Protein AF-A0A8X6LCC3-F1 (afdb_monomer_lite)

Structure (mmCIF, N/CA/C/O backbone):
data_AF-A0A8X6LCC3-F1
#
_entry.id   AF-A0A8X6LCC3-F1
#
loop_
_atom_site.group_PDB
_atom_site.id
_atom_site.type_symbol
_atom_site.label_atom_id
_atom_site.label_alt_id
_atom_site.label_comp_id
_atom_site.label_asym_id
_atom_site.label_entity_id
_atom_site.label_seq_id
_atom_site.pdbx_PDB_ins_code
_atom_site.Cartn_x
_atom_site.Cartn_y
_atom_site.Cartn_z
_atom_site.occupancy
_atom_site.B_iso_or_equiv
_atom_site.auth_seq_id
_atom_site.auth_comp_id
_atom_site.auth_asym_id
_atom_site.auth_atom_id
_atom_site.pdbx_PDB_model_num
ATOM 1 N N . MET A 1 1 ? 0.066 8.991 1.246 1.00 86.12 1 MET A N 1
ATOM 2 C CA . MET A 1 1 ? -0.535 8.263 0.094 1.00 86.12 1 MET A CA 1
ATOM 3 C C . MET A 1 1 ? 0.339 7.056 -0.242 1.00 86.12 1 MET A C 1
ATOM 5 O O . MET A 1 1 ? 1.448 6.987 0.276 1.00 86.12 1 MET A O 1
ATOM 9 N N . VAL A 1 2 ? -0.130 6.108 -1.064 1.00 91.75 2 VAL A N 1
ATOM 10 C CA . VAL A 1 2 ? 0.642 4.907 -1.447 1.00 91.75 2 VAL A CA 1
ATOM 11 C C . VAL A 1 2 ? 0.567 4.627 -2.953 1.00 91.75 2 VAL A C 1
ATOM 13 O O . VAL A 1 2 ? -0.406 4.993 -3.605 1.00 91.75 2 VAL A O 1
ATOM 16 N N . LEU A 1 3 ? 1.576 3.950 -3.490 1.00 93.75 3 LEU A N 1
ATOM 17 C CA . LEU A 1 3 ? 1.615 3.327 -4.809 1.00 93.75 3 LEU A CA 1
ATOM 18 C C . LEU A 1 3 ? 1.195 1.860 -4.724 1.00 93.75 3 LEU A C 1
ATOM 20 O O . LEU A 1 3 ? 1.528 1.146 -3.773 1.00 93.75 3 LEU A O 1
ATOM 24 N N . ILE A 1 4 ? 0.513 1.400 -5.766 1.00 94.81 4 ILE A N 1
ATOM 25 C CA . ILE A 1 4 ? 0.120 0.006 -5.952 1.00 94.81 4 ILE A CA 1
ATOM 26 C C . ILE A 1 4 ? 0.997 -0.603 -7.041 1.00 94.81 4 ILE A C 1
ATOM 28 O O . ILE A 1 4 ? 0.944 -0.172 -8.190 1.00 94.81 4 ILE A O 1
ATOM 32 N N . ARG A 1 5 ? 1.770 -1.639 -6.707 1.00 94.75 5 ARG A N 1
ATOM 33 C CA . ARG A 1 5 ? 2.553 -2.386 -7.693 1.00 94.75 5 ARG A CA 1
ATOM 34 C C . ARG A 1 5 ? 1.637 -3.018 -8.741 1.00 94.75 5 ARG A C 1
ATOM 36 O O . ARG A 1 5 ? 0.780 -3.834 -8.403 1.00 94.75 5 ARG A O 1
ATOM 43 N N . ASP A 1 6 ? 1.890 -2.686 -10.000 1.00 93.56 6 ASP A N 1
ATOM 44 C CA . ASP A 1 6 ? 1.245 -3.257 -11.181 1.00 93.56 6 ASP A CA 1
ATOM 45 C C . ASP A 1 6 ? 2.337 -3.810 -12.104 1.00 93.56 6 ASP A C 1
ATOM 47 O O . ASP A 1 6 ? 3.176 -3.057 -12.596 1.00 93.56 6 ASP A O 1
ATOM 51 N N . ASP A 1 7 ? 2.362 -5.131 -12.294 1.00 93.12 7 ASP A N 1
ATOM 52 C CA . ASP A 1 7 ? 3.413 -5.802 -13.071 1.00 93.12 7 ASP A CA 1
ATOM 53 C C . ASP A 1 7 ? 3.304 -5.511 -14.577 1.00 93.12 7 ASP A C 1
ATOM 55 O O . ASP A 1 7 ? 4.288 -5.649 -15.297 1.00 93.12 7 ASP A O 1
ATOM 59 N N . ASN A 1 8 ? 2.147 -5.031 -15.045 1.00 95.31 8 ASN A N 1
ATOM 60 C CA . ASN A 1 8 ? 1.927 -4.667 -16.445 1.00 95.31 8 ASN A CA 1
ATOM 61 C C . ASN A 1 8 ? 2.336 -3.220 -16.754 1.00 95.31 8 ASN A C 1
ATOM 63 O O . ASN A 1 8 ? 2.248 -2.777 -17.899 1.00 95.31 8 ASN A O 1
ATOM 67 N N . LYS A 1 9 ? 2.746 -2.451 -15.739 1.00 92.12 9 LYS A N 1
ATOM 68 C CA . LYS A 1 9 ? 3.094 -1.036 -15.872 1.00 92.12 9 LYS A CA 1
ATOM 69 C C . LYS A 1 9 ? 4.495 -0.773 -15.348 1.00 92.12 9 LYS A C 1
ATOM 71 O O . LYS A 1 9 ? 4.936 -1.337 -14.347 1.00 92.12 9 LYS A O 1
ATOM 76 N N . LYS A 1 10 ? 5.181 0.176 -15.988 1.00 93.50 10 LYS A N 1
ATOM 77 C CA . LYS A 1 10 ? 6.420 0.737 -15.438 1.00 93.50 10 LYS A CA 1
ATOM 78 C C . LYS A 1 10 ? 6.134 1.334 -14.058 1.00 93.50 10 LYS A C 1
ATOM 80 O O . LYS A 1 10 ? 5.048 1.859 -13.823 1.00 93.50 10 LYS A O 1
ATOM 85 N N . ARG A 1 11 ? 7.135 1.318 -13.172 1.00 89.25 11 ARG A N 1
ATOM 86 C CA . ARG A 1 11 ? 7.016 1.807 -11.786 1.00 89.25 11 ARG A CA 1
ATOM 87 C C . ARG A 1 11 ? 6.466 3.234 -11.683 1.00 89.25 11 ARG A C 1
ATOM 89 O O . ARG A 1 11 ? 5.662 3.505 -10.803 1.00 89.25 11 ARG A O 1
ATOM 96 N N . LEU A 1 12 ? 6.863 4.121 -12.599 1.00 90.44 12 LEU A N 1
ATOM 97 C CA . LEU A 1 12 ? 6.377 5.509 -12.658 1.00 90.44 12 LEU A CA 1
ATOM 98 C C . LEU A 1 12 ? 4.880 5.618 -12.989 1.00 90.44 12 LEU A C 1
ATOM 100 O O . LEU A 1 12 ? 4.259 6.636 -12.717 1.00 90.44 12 LEU A O 1
ATOM 104 N N . SER A 1 13 ? 4.303 4.572 -13.574 1.00 92.50 13 SER A N 1
ATOM 105 C CA . SER A 1 13 ? 2.894 4.493 -13.962 1.00 92.50 13 SER A CA 1
ATOM 106 C C . SER A 1 13 ? 2.076 3.626 -13.002 1.00 92.50 13 SER A C 1
ATOM 108 O O . SER A 1 13 ? 0.940 3.255 -13.313 1.00 92.50 13 SER A O 1
ATOM 110 N N . TRP A 1 14 ? 2.645 3.259 -11.851 1.00 95.31 14 TRP A N 1
ATOM 111 C CA . TRP A 1 14 ? 1.913 2.543 -10.819 1.00 95.31 14 TRP A CA 1
ATOM 112 C C . TRP A 1 14 ? 0.793 3.419 -10.250 1.00 95.31 14 TRP A C 1
ATOM 114 O O . TRP A 1 14 ? 1.026 4.592 -9.955 1.00 95.31 14 TRP A O 1
ATOM 124 N N . PRO A 1 15 ? -0.427 2.876 -10.089 1.00 94.94 15 PRO A N 1
ATOM 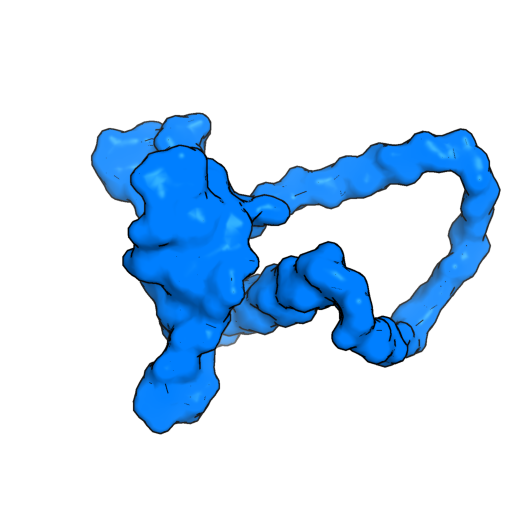125 C CA . PRO A 1 15 ? -1.540 3.645 -9.559 1.00 94.94 15 PRO A CA 1
ATOM 126 C C . PRO A 1 15 ? -1.248 4.185 -8.159 1.00 94.94 15 PRO A C 1
ATOM 128 O O . PRO A 1 15 ? -0.771 3.455 -7.288 1.00 94.94 15 PRO A O 1
ATOM 131 N N . ILE A 1 16 ? -1.610 5.445 -7.932 1.00 94.62 16 ILE A N 1
ATOM 132 C CA . ILE A 1 16 ? -1.624 6.053 -6.603 1.00 94.62 16 ILE A CA 1
ATOM 133 C C . ILE A 1 16 ? -2.981 5.778 -5.948 1.00 94.62 16 ILE A C 1
ATOM 135 O O . ILE A 1 16 ? -4.029 5.808 -6.602 1.00 94.62 16 ILE A O 1
ATOM 139 N N . ALA A 1 17 ? -2.971 5.518 -4.644 1.00 94.81 17 ALA A N 1
ATOM 140 C CA . ALA A 1 17 ? -4.170 5.265 -3.868 1.00 94.81 17 ALA A CA 1
ATOM 141 C C . ALA A 1 17 ? -4.079 5.765 -2.420 1.00 94.81 17 ALA A C 1
ATOM 143 O O . ALA A 1 17 ? -3.001 6.036 -1.876 1.00 94.81 17 ALA A O 1
ATOM 144 N N . LYS A 1 18 ? -5.246 5.840 -1.776 1.00 93.19 18 LYS A N 1
ATOM 145 C CA . LYS A 1 18 ? -5.397 6.010 -0.328 1.00 93.19 18 LYS A CA 1
ATOM 146 C C . LYS A 1 18 ? -5.863 4.692 0.286 1.00 93.19 18 LYS A C 1
ATOM 148 O O . LYS A 1 18 ? -6.805 4.084 -0.216 1.00 93.19 18 LYS A O 1
ATOM 153 N N . ILE A 1 19 ? -5.220 4.255 1.365 1.00 92.06 19 ILE A N 1
ATOM 154 C CA . ILE A 1 19 ? -5.692 3.108 2.152 1.00 92.06 19 ILE A CA 1
ATOM 155 C C . ILE A 1 19 ? -6.958 3.537 2.884 1.00 92.06 19 ILE A C 1
ATOM 157 O O . ILE A 1 19 ? -6.956 4.565 3.561 1.00 92.06 19 ILE A O 1
ATOM 161 N N . ILE A 1 20 ? -8.028 2.766 2.722 1.00 94.06 20 ILE A N 1
ATOM 162 C CA . ILE A 1 20 ? -9.319 3.032 3.364 1.00 94.06 20 ILE A CA 1
ATOM 163 C C . ILE A 1 20 ? -9.707 1.955 4.381 1.00 94.06 20 ILE A C 1
ATOM 165 O O . ILE A 1 20 ? -10.538 2.223 5.236 1.00 94.06 20 ILE A O 1
ATOM 169 N N . GLU A 1 21 ? -9.099 0.765 4.325 1.00 91.69 21 GLU A N 1
ATOM 170 C CA . GLU A 1 21 ? -9.381 -0.339 5.252 1.00 91.69 21 GLU A CA 1
ATOM 171 C C . GLU A 1 21 ? -8.200 -1.321 5.296 1.00 91.69 21 GLU A C 1
ATOM 173 O O . GLU A 1 21 ? -7.618 -1.639 4.251 1.00 91.69 21 GLU A O 1
ATOM 178 N N . LEU A 1 22 ? -7.867 -1.826 6.487 1.00 91.38 22 LEU A N 1
ATOM 179 C CA . LEU A 1 22 ? -6.965 -2.966 6.670 1.00 91.38 22 LEU A CA 1
ATOM 180 C C . LEU A 1 22 ? -7.808 -4.228 6.874 1.00 91.38 22 LEU A C 1
ATOM 182 O O . LEU A 1 22 ? -8.706 -4.230 7.712 1.00 91.38 22 LEU A O 1
ATOM 186 N N . ILE A 1 23 ? -7.515 -5.292 6.128 1.00 92.12 23 ILE A N 1
ATOM 187 C CA . ILE A 1 23 ? -8.290 -6.536 6.159 1.00 92.12 23 ILE A CA 1
ATOM 188 C C . ILE A 1 23 ? -7.449 -7.612 6.866 1.00 92.12 23 ILE A C 1
ATOM 190 O O . ILE A 1 23 ? -6.416 -8.022 6.315 1.00 92.12 23 ILE A O 1
ATOM 194 N N . PRO A 1 24 ? -7.842 -8.054 8.076 1.00 89.44 24 PRO A N 1
ATOM 195 C CA . PRO A 1 24 ? -7.128 -9.100 8.796 1.00 89.44 24 PRO A CA 1
ATOM 196 C C . PRO A 1 24 ? -7.364 -10.470 8.149 1.00 89.44 24 PRO A C 1
ATOM 198 O O . PRO A 1 24 ? -8.442 -10.760 7.627 1.00 89.44 24 PRO A O 1
ATOM 201 N N . GLY A 1 25 ? -6.335 -11.312 8.168 1.00 86.69 25 GLY A N 1
ATOM 202 C CA . GLY A 1 25 ? -6.426 -12.726 7.824 1.00 86.69 25 GLY A CA 1
ATOM 203 C C . GLY A 1 25 ? -6.935 -13.572 8.992 1.00 86.69 25 GLY A C 1
ATOM 204 O O . GLY A 1 25 ? -7.264 -13.060 10.061 1.00 86.69 25 GLY A O 1
ATOM 205 N N . ARG A 1 26 ? -6.952 -14.894 8.794 1.00 90.00 26 ARG A N 1
ATOM 206 C CA . ARG A 1 26 ? -7.378 -15.862 9.819 1.00 90.00 26 ARG A CA 1
ATOM 207 C C . ARG A 1 26 ? -6.538 -15.780 11.098 1.00 90.00 26 ARG A C 1
ATOM 209 O O . ARG A 1 26 ? -7.082 -15.937 12.182 1.00 90.00 26 ARG A O 1
ATOM 216 N N . ASP A 1 27 ? -5.253 -15.471 10.955 1.00 87.94 27 ASP A N 1
ATOM 217 C CA . ASP A 1 27 ? -4.291 -15.411 12.061 1.00 87.94 27 ASP A CA 1
ATOM 218 C C . ASP A 1 27 ? -4.265 -14.033 12.757 1.00 87.94 27 ASP A C 1
ATOM 220 O O . ASP A 1 27 ? -3.423 -13.780 13.609 1.00 87.94 27 ASP A O 1
ATOM 224 N N . GLY A 1 28 ? -5.157 -13.109 12.372 1.00 82.69 28 GLY A N 1
ATOM 225 C CA . GLY A 1 28 ? -5.199 -11.733 12.886 1.00 82.69 28 GLY A CA 1
ATOM 226 C C . GLY A 1 28 ? -4.263 -10.751 12.167 1.00 82.69 28 GLY A C 1
ATOM 227 O O . GLY A 1 28 ? -4.435 -9.539 12.294 1.00 82.69 28 GLY A O 1
ATOM 228 N N . ASP A 1 29 ? -3.333 -11.247 11.347 1.00 85.19 29 ASP A N 1
ATOM 229 C CA . ASP A 1 29 ? -2.402 -10.414 10.582 1.00 85.19 29 ASP A CA 1
ATOM 230 C C . ASP A 1 29 ? -3.070 -9.670 9.421 1.00 85.19 29 ASP A C 1
ATOM 232 O O . ASP A 1 29 ? -3.787 -10.251 8.599 1.00 85.19 29 ASP A O 1
ATOM 236 N N . PHE A 1 30 ? -2.736 -8.390 9.260 1.00 86.62 30 PHE A N 1
ATOM 237 C CA . PHE A 1 30 ? -3.199 -7.571 8.141 1.00 86.62 30 PHE A CA 1
ATOM 238 C C . PHE A 1 30 ? -2.370 -7.843 6.883 1.00 86.62 30 PHE A C 1
ATOM 240 O O . PHE A 1 30 ? -1.429 -7.123 6.564 1.00 86.62 30 PHE A O 1
ATOM 247 N N . ARG A 1 31 ? -2.727 -8.891 6.137 1.00 88.69 31 ARG A N 1
ATOM 248 C CA . ARG A 1 31 ? -2.034 -9.259 4.886 1.00 88.69 31 ARG A CA 1
ATOM 249 C C . ARG A 1 31 ? -2.568 -8.523 3.662 1.00 88.69 31 ARG A C 1
ATOM 251 O O . ARG A 1 31 ? -1.886 -8.466 2.638 1.00 88.69 31 ARG A O 1
ATOM 258 N N . THR A 1 32 ? -3.765 -7.947 3.757 1.00 93.25 32 THR A N 1
ATOM 259 C CA . THR A 1 32 ? -4.475 -7.339 2.628 1.00 93.25 32 THR A CA 1
ATOM 260 C C . THR A 1 32 ? -5.062 -5.988 3.019 1.00 93.25 32 THR A C 1
ATOM 262 O O . THR A 1 32 ? -5.459 -5.776 4.162 1.00 93.25 32 THR A O 1
ATOM 265 N N . VAL A 1 33 ? -5.135 -5.063 2.063 1.00 94.56 33 VAL A N 1
ATOM 266 C CA . VAL A 1 33 ? -5.711 -3.731 2.270 1.00 94.56 33 VAL A CA 1
ATOM 267 C C . VAL A 1 33 ? -6.692 -3.368 1.167 1.00 94.56 33 VAL A C 1
ATOM 269 O O . VAL A 1 33 ? -6.546 -3.785 0.012 1.00 94.56 33 VAL A O 1
ATOM 272 N N . ARG A 1 34 ? -7.680 -2.548 1.526 1.00 95.69 34 ARG A N 1
ATOM 273 C CA . ARG A 1 34 ? -8.601 -1.907 0.590 1.00 95.69 34 ARG A CA 1
ATOM 274 C C . ARG A 1 34 ? -8.135 -0.488 0.311 1.00 95.69 34 ARG A C 1
ATOM 276 O O . ARG A 1 34 ? -7.814 0.277 1.223 1.00 95.69 34 ARG A O 1
ATOM 283 N N . LEU A 1 35 ? -8.101 -0.141 -0.966 1.00 95.94 35 LEU A N 1
ATOM 284 C CA . LEU A 1 35 ? -7.483 1.075 -1.472 1.00 95.94 35 LEU A CA 1
ATOM 285 C C . LEU A 1 35 ? -8.471 1.817 -2.356 1.00 95.94 35 LEU A C 1
ATOM 287 O O . LEU A 1 35 ? -9.056 1.224 -3.261 1.00 95.94 35 LEU A O 1
ATOM 291 N N . LYS A 1 36 ? -8.611 3.121 -2.142 1.00 96.00 36 LYS A N 1
ATOM 292 C CA . LYS A 1 36 ? -9.326 4.012 -3.051 1.00 96.00 36 LYS A CA 1
ATOM 293 C C . LYS A 1 36 ? -8.339 4.608 -4.050 1.00 96.00 36 LYS A C 1
ATOM 295 O O . LYS A 1 36 ? -7.416 5.326 -3.668 1.00 96.00 36 LYS A O 1
ATOM 300 N N . THR A 1 37 ? -8.554 4.301 -5.319 1.00 95.12 37 THR A N 1
ATOM 301 C CA . THR A 1 37 ? -7.894 4.904 -6.484 1.00 95.12 37 THR A CA 1
ATOM 302 C C . THR A 1 37 ? -8.836 5.918 -7.139 1.00 95.12 37 THR A C 1
ATOM 304 O O . THR A 1 37 ? -10.031 5.957 -6.829 1.00 95.12 37 THR A O 1
ATOM 307 N N . GLN A 1 38 ? -8.328 6.687 -8.105 1.00 93.94 38 GLN A N 1
ATOM 308 C CA . GLN A 1 38 ? -9.154 7.583 -8.924 1.00 93.94 38 GLN A CA 1
ATOM 309 C C . GLN A 1 38 ? -10.256 6.847 -9.711 1.00 93.94 38 GLN A C 1
ATOM 311 O O . GLN A 1 38 ? -11.317 7.406 -9.957 1.00 93.94 38 GLN A O 1
ATOM 316 N N . HIS A 1 39 ? -10.032 5.576 -10.061 1.00 93.19 39 HIS A N 1
ATOM 317 C CA . HIS A 1 39 ? -10.959 4.772 -10.866 1.00 93.19 39 HIS A CA 1
ATOM 318 C C . HIS A 1 39 ? -11.878 3.876 -10.027 1.00 93.19 39 HIS A C 1
ATOM 320 O O . HIS A 1 39 ? -12.596 3.046 -10.574 1.00 93.19 39 HIS A O 1
ATOM 326 N N . GLY A 1 40 ? -11.852 4.005 -8.698 1.00 95.56 40 GLY A N 1
ATOM 327 C CA . GLY A 1 40 ? -12.643 3.164 -7.805 1.00 95.56 40 GLY A CA 1
ATOM 328 C C . GLY A 1 40 ? -11.799 2.479 -6.743 1.00 95.56 40 GLY A C 1
ATOM 329 O O . GLY A 1 40 ? -10.727 2.955 -6.373 1.00 95.56 40 GLY A O 1
ATOM 330 N N . THR A 1 41 ? -12.309 1.376 -6.213 1.00 97.19 41 THR A N 1
ATOM 331 C CA . THR A 1 41 ? -11.712 0.692 -5.066 1.00 97.19 41 THR A CA 1
ATOM 332 C C . THR A 1 41 ? -11.079 -0.622 -5.501 1.00 97.19 41 THR A C 1
ATOM 334 O O . THR A 1 41 ? -11.666 -1.365 -6.281 1.00 97.19 41 THR A O 1
ATOM 337 N N . VAL A 1 42 ? -9.891 -0.922 -4.983 1.00 96.81 42 VAL A N 1
ATOM 338 C CA . VAL A 1 42 ? -9.178 -2.175 -5.251 1.00 96.81 42 VAL A CA 1
ATOM 339 C C . VAL A 1 42 ? -8.689 -2.803 -3.953 1.00 96.81 42 VAL A C 1
ATOM 341 O O . VAL A 1 42 ? -8.416 -2.109 -2.975 1.00 96.81 42 VAL A O 1
ATOM 344 N N . ILE A 1 43 ? -8.567 -4.128 -3.955 1.00 96.44 43 ILE A N 1
ATOM 345 C CA . ILE A 1 43 ? -8.025 -4.905 -2.839 1.00 96.44 43 ILE A CA 1
ATOM 346 C C . ILE A 1 43 ? -6.700 -5.515 -3.283 1.00 96.44 43 ILE A C 1
ATOM 348 O O . ILE A 1 43 ? -6.612 -6.108 -4.367 1.00 96.44 43 ILE A O 1
ATOM 352 N N . ARG A 1 44 ? -5.651 -5.329 -2.480 1.00 95.69 44 ARG A N 1
ATOM 353 C CA . ARG A 1 44 ? -4.303 -5.814 -2.792 1.00 95.69 44 ARG A CA 1
ATOM 354 C C . ARG A 1 44 ? -3.572 -6.289 -1.533 1.00 95.69 44 ARG A C 1
ATOM 356 O O . ARG A 1 44 ? -3.777 -5.708 -0.466 1.00 95.69 44 ARG A O 1
ATOM 363 N N . PRO A 1 45 ? -2.701 -7.309 -1.652 1.00 93.81 45 PRO A N 1
ATOM 364 C CA . PRO A 1 45 ? -1.808 -7.698 -0.568 1.00 93.81 45 PRO A CA 1
ATOM 365 C C . PRO A 1 45 ? -0.908 -6.535 -0.153 1.00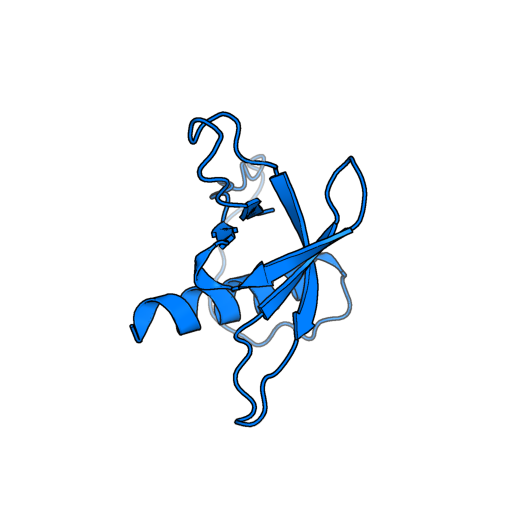 93.81 45 PRO A C 1
ATOM 367 O O . PRO A 1 45 ? -0.451 -5.780 -1.015 1.00 93.81 45 PRO A O 1
ATOM 370 N N . VAL A 1 46 ? -0.580 -6.438 1.134 1.00 91.25 46 VAL A N 1
ATOM 371 C CA . VAL A 1 46 ? 0.306 -5.399 1.688 1.00 91.25 46 VAL A CA 1
ATOM 372 C C . VAL A 1 46 ? 1.659 -5.361 0.973 1.00 91.25 46 VAL A C 1
ATOM 374 O O . VAL A 1 46 ? 2.177 -4.287 0.688 1.00 91.25 46 VAL A O 1
ATOM 377 N N . GLN A 1 47 ? 2.189 -6.517 0.566 1.00 90.75 47 GLN A N 1
ATOM 378 C CA . GLN A 1 47 ? 3.450 -6.621 -0.181 1.00 90.75 47 GLN A CA 1
ATOM 379 C C . GLN A 1 47 ? 3.438 -5.871 -1.529 1.00 90.75 47 GLN A C 1
ATOM 381 O O . GLN A 1 47 ? 4.488 -5.518 -2.067 1.00 90.75 47 GLN A O 1
ATOM 386 N N . ARG A 1 48 ? 2.254 -5.619 -2.100 1.00 94.00 48 ARG A N 1
ATOM 387 C CA . ARG A 1 48 ? 2.087 -4.856 -3.345 1.00 94.00 48 ARG A CA 1
ATOM 388 C C . ARG A 1 48 ? 1.976 -3.349 -3.098 1.00 94.00 48 ARG A C 1
ATOM 390 O O . ARG A 1 48 ? 1.819 -2.609 -4.065 1.00 94.00 48 ARG A O 1
ATOM 397 N N . ILE A 1 49 ? 2.046 -2.891 -1.849 1.00 93.00 49 ILE A N 1
ATOM 398 C CA . ILE A 1 49 ? 1.839 -1.494 -1.464 1.00 93.00 49 ILE A CA 1
ATOM 399 C C . ILE A 1 49 ? 3.172 -0.847 -1.115 1.00 93.00 49 ILE A C 1
ATOM 401 O O . ILE A 1 49 ? 3.974 -1.387 -0.352 1.00 93.00 49 ILE A O 1
ATOM 405 N N . PHE A 1 50 ? 3.413 0.317 -1.710 1.00 90.31 50 PHE A N 1
ATOM 406 C CA . PHE A 1 50 ? 4.641 1.081 -1.541 1.00 90.31 50 PHE A CA 1
ATOM 407 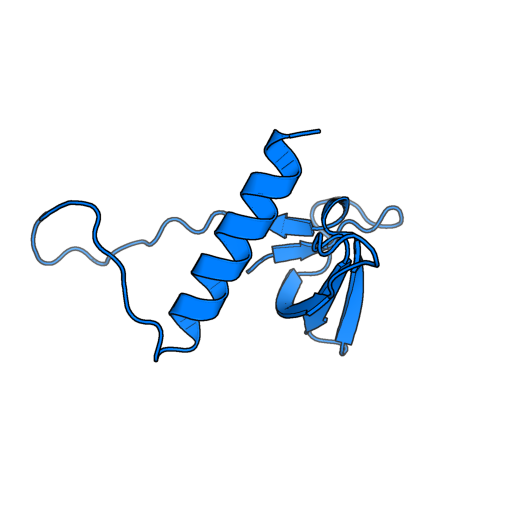C C . PHE A 1 50 ? 4.274 2.496 -1.108 1.00 90.31 50 PHE A C 1
ATOM 409 O O . PHE A 1 50 ? 3.573 3.185 -1.841 1.00 90.31 50 PHE A O 1
ATOM 416 N N . PRO A 1 51 ? 4.692 2.950 0.070 1.00 86.94 51 PRO A N 1
ATOM 417 C CA . PRO A 1 51 ? 4.348 4.283 0.528 1.00 86.94 51 PRO A CA 1
ATOM 418 C C . PRO A 1 51 ? 5.054 5.355 -0.303 1.00 86.94 51 PRO A C 1
ATOM 420 O O . PRO A 1 51 ? 6.167 5.155 -0.788 1.00 86.94 51 PRO A O 1
ATOM 423 N N . LEU A 1 52 ? 4.373 6.485 -0.488 1.00 85.38 52 LEU A N 1
ATOM 424 C CA . LEU A 1 52 ? 4.983 7.687 -1.041 1.00 85.38 52 LEU A CA 1
ATOM 425 C C . LEU A 1 52 ? 5.604 8.460 0.119 1.00 85.38 52 LEU A C 1
ATOM 427 O O .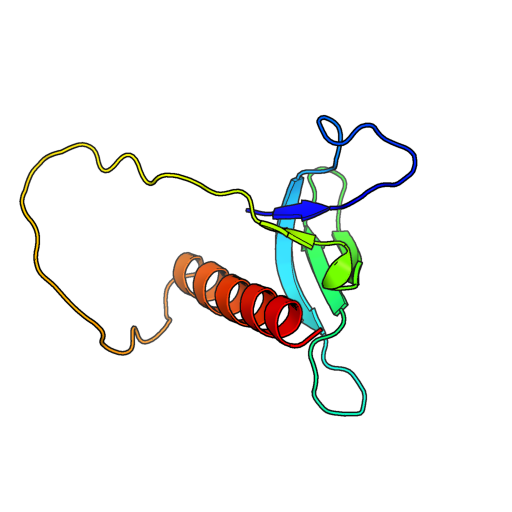 LEU A 1 52 ? 4.877 8.910 1.005 1.00 85.38 52 LEU A O 1
ATOM 43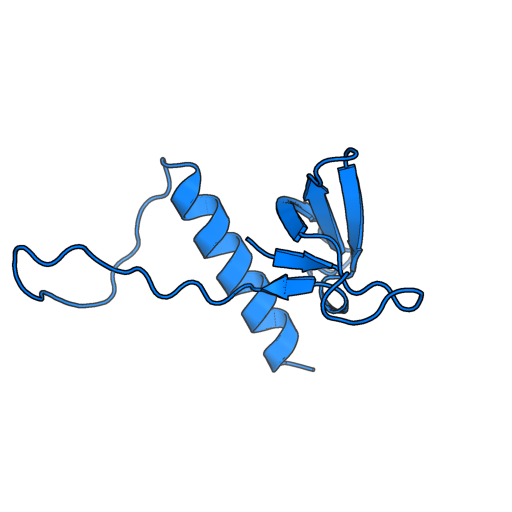1 N N . GLU A 1 53 ? 6.928 8.587 0.119 1.00 75.44 53 GLU A N 1
ATOM 432 C CA . GLU A 1 53 ? 7.627 9.487 1.033 1.00 75.44 53 GLU A CA 1
ATOM 433 C C . GLU A 1 53 ? 7.236 10.916 0.667 1.00 75.44 53 GLU A C 1
ATOM 435 O O . GLU A 1 53 ? 7.528 11.397 -0.427 1.00 75.44 53 GLU A O 1
ATOM 440 N N . VAL A 1 54 ? 6.509 11.577 1.562 1.00 63.84 54 VAL A N 1
ATOM 441 C CA . VAL A 1 54 ? 6.229 13.002 1.438 1.00 63.84 54 VAL A CA 1
ATOM 442 C C . VAL A 1 54 ? 7.104 13.677 2.475 1.00 63.84 54 VAL A C 1
ATOM 444 O O . VAL A 1 54 ? 6.888 13.499 3.673 1.00 63.84 54 VAL A O 1
ATOM 447 N N . GLN A 1 55 ? 8.106 14.428 2.025 1.00 57.22 55 GLN A N 1
ATOM 448 C CA . GLN A 1 55 ? 8.745 15.398 2.901 1.00 57.22 55 GLN A CA 1
ATOM 449 C C . GLN A 1 55 ? 7.687 16.458 3.175 1.00 57.22 55 GLN A C 1
ATOM 451 O O . GLN A 1 55 ? 7.240 17.143 2.253 1.00 57.22 55 GLN A O 1
ATOM 456 N N . ALA A 1 56 ? 7.217 16.536 4.417 1.00 55.75 56 ALA A N 1
ATOM 457 C CA . ALA A 1 56 ? 6.419 17.671 4.831 1.00 55.75 56 ALA A CA 1
ATOM 458 C C . ALA A 1 56 ? 7.323 18.897 4.683 1.00 55.75 56 ALA A C 1
ATOM 460 O O . ALA A 1 56 ? 8.216 19.117 5.498 1.00 55.75 56 ALA A O 1
ATOM 461 N N . ILE A 1 57 ? 7.129 19.666 3.611 1.00 55.19 57 ILE A N 1
ATOM 462 C CA . ILE A 1 57 ? 7.639 21.029 3.545 1.00 55.19 57 ILE A CA 1
ATOM 463 C C . ILE A 1 57 ? 6.772 21.782 4.547 1.00 55.19 57 ILE A C 1
ATOM 465 O O . ILE A 1 57 ? 5.708 22.301 4.216 1.00 55.19 57 ILE A O 1
ATOM 469 N N . ALA A 1 58 ? 7.172 21.727 5.815 1.00 53.47 58 ALA A N 1
ATOM 470 C CA . ALA A 1 58 ? 6.702 22.680 6.789 1.00 53.47 58 ALA A CA 1
ATOM 471 C C . ALA A 1 58 ? 7.138 24.035 6.237 1.00 53.47 58 ALA A C 1
ATOM 473 O O . ALA A 1 58 ? 8.334 24.312 6.139 1.00 53.47 58 ALA A O 1
ATOM 474 N N . ASN A 1 59 ? 6.179 24.843 5.787 1.00 52.31 59 ASN A N 1
ATOM 475 C CA . ASN A 1 59 ? 6.439 26.260 5.612 1.00 52.31 59 ASN A CA 1
ATOM 476 C C . ASN A 1 59 ? 6.963 26.733 6.966 1.00 52.31 59 ASN A C 1
ATOM 478 O O . ASN A 1 59 ? 6.247 26.650 7.966 1.00 52.31 59 ASN A O 1
ATOM 482 N N . ASN A 1 60 ? 8.249 27.079 6.997 1.00 51.97 60 ASN A N 1
ATOM 483 C CA . ASN A 1 60 ? 8.904 27.600 8.179 1.00 51.97 60 ASN A CA 1
ATOM 484 C C . ASN A 1 60 ? 8.076 28.775 8.670 1.00 51.97 60 ASN A C 1
ATOM 486 O O . ASN A 1 60 ? 7.988 29.768 7.964 1.00 51.97 60 ASN A O 1
ATOM 490 N N . ASP A 1 61 ? 7.475 28.615 9.842 1.00 54.94 61 ASP A N 1
ATOM 491 C CA . ASP A 1 61 ? 7.530 29.602 10.903 1.00 54.94 61 ASP A CA 1
ATOM 492 C C . ASP A 1 61 ? 7.294 28.882 12.239 1.00 54.94 61 ASP A C 1
ATOM 494 O O . ASP A 1 61 ? 6.167 28.562 12.612 1.00 54.94 61 ASP A O 1
ATOM 498 N N . LYS A 1 62 ? 8.412 28.710 12.963 1.00 49.28 62 LYS A N 1
ATOM 499 C CA . LYS A 1 62 ? 8.572 28.388 14.397 1.00 49.28 62 LYS A CA 1
ATOM 500 C C . LYS A 1 62 ? 8.729 26.913 14.797 1.00 49.28 62 LYS A C 1
ATOM 502 O O . LYS A 1 62 ? 7.782 26.198 15.086 1.00 49.28 62 LYS A O 1
ATOM 507 N N . GLU A 1 63 ? 10.015 26.569 14.871 1.00 54.06 63 GLU A N 1
ATOM 508 C CA . GLU A 1 63 ? 10.740 26.032 16.034 1.00 54.06 63 GLU A CA 1
ATOM 509 C C . GLU A 1 63 ? 10.292 24.707 16.681 1.00 54.06 63 GLU A C 1
ATOM 511 O O . GLU A 1 63 ? 9.207 24.543 17.231 1.00 54.06 63 GLU A O 1
ATOM 516 N N . LEU A 1 64 ? 11.253 23.782 16.647 1.00 64.25 64 LEU A N 1
ATOM 517 C CA . LEU A 1 64 ? 11.309 22.436 17.209 1.00 64.25 64 LEU A CA 1
ATOM 518 C C . LEU A 1 64 ? 10.900 22.351 18.689 1.00 64.25 64 LEU A C 1
ATOM 520 O O . LEU A 1 64 ? 11.553 22.985 19.513 1.00 64.25 64 LEU A O 1
ATOM 524 N N . LYS A 1 65 ? 9.947 21.458 19.007 1.00 40.41 65 LYS A N 1
ATOM 525 C CA . LYS A 1 65 ? 9.870 20.600 20.219 1.00 40.41 65 LYS A CA 1
ATOM 526 C C . LYS A 1 65 ? 9.034 19.360 19.855 1.00 40.41 65 LYS A C 1
ATOM 528 O O . LYS A 1 65 ? 7.914 19.513 19.388 1.00 40.41 65 LYS A O 1
ATOM 533 N N . GLU A 1 66 ? 9.612 18.170 19.712 1.00 46.19 66 GLU A N 1
ATOM 534 C CA . GLU A 1 66 ? 10.047 17.180 20.723 1.00 46.19 66 GLU A CA 1
ATOM 535 C C . GLU A 1 66 ? 9.049 16.006 20.819 1.00 46.19 66 GLU A C 1
ATOM 537 O O . GLU A 1 66 ? 7.853 16.187 21.008 1.00 46.19 66 GLU A O 1
ATOM 542 N N . GLU A 1 67 ? 9.609 14.812 20.617 1.00 40.59 67 GLU A N 1
ATOM 543 C CA . GLU A 1 67 ? 9.320 13.521 21.256 1.00 40.59 67 GLU A CA 1
ATOM 544 C C . GLU A 1 67 ? 7.885 12.975 21.427 1.00 40.59 67 GLU A C 1
ATOM 546 O O . GLU A 1 67 ? 7.026 13.484 22.139 1.00 40.59 67 GLU A O 1
ATOM 551 N N . SER A 1 68 ? 7.725 11.771 20.858 1.00 55.38 68 SER A N 1
ATOM 552 C CA . SER A 1 68 ? 7.103 10.584 21.464 1.00 55.38 68 SER A CA 1
ATOM 553 C C . SER A 1 68 ? 6.021 10.830 22.523 1.00 55.38 68 SER A C 1
ATOM 555 O O . SER A 1 68 ? 6.289 10.827 23.721 1.00 55.38 68 SER A O 1
ATOM 557 N N . SER A 1 69 ? 4.759 10.918 22.104 1.00 41.53 69 SER A N 1
ATOM 558 C CA . SER A 1 69 ? 3.637 10.512 22.960 1.00 41.53 69 SER A CA 1
ATOM 559 C C . SER A 1 69 ? 2.333 10.371 22.168 1.00 41.53 69 SER A C 1
ATOM 561 O O . SER A 1 69 ? 1.822 11.312 21.574 1.00 41.53 69 SER A O 1
ATOM 563 N N . SER A 1 70 ? 1.808 9.141 22.157 1.00 44.22 70 SER A N 1
ATOM 564 C CA . SER A 1 70 ? 0.404 8.748 21.956 1.00 44.22 70 SER A CA 1
ATOM 565 C C . SE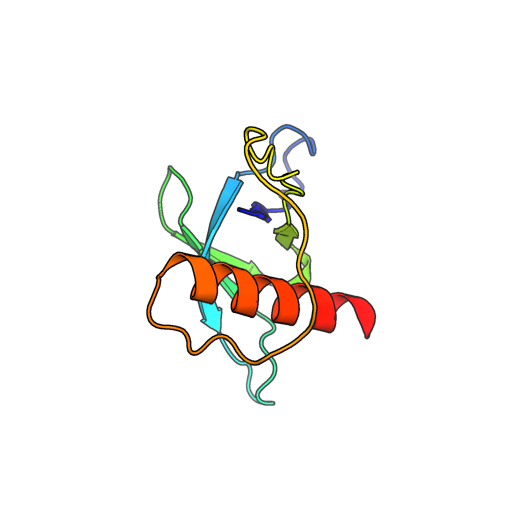R A 1 70 ? -0.565 9.844 21.460 1.00 44.22 70 SER A C 1
ATOM 567 O O . SER A 1 70 ? -1.320 10.425 22.247 1.00 44.22 70 SER A O 1
ATOM 569 N N . VAL A 1 71 ? -0.660 10.056 20.145 1.00 46.59 71 VAL A N 1
ATOM 570 C CA . VAL A 1 71 ? -1.721 10.908 19.588 1.00 46.59 71 VAL A CA 1
ATOM 571 C C . VAL A 1 71 ? -3.031 10.115 19.536 1.00 46.59 71 VAL A C 1
ATOM 573 O O . VAL A 1 71 ? -3.218 9.228 18.699 1.00 46.59 71 VAL A O 1
ATOM 576 N N . LYS A 1 72 ? -3.968 10.436 20.438 1.00 44.06 72 LYS A N 1
ATOM 577 C CA . LYS A 1 72 ? -5.352 9.942 20.372 1.00 44.06 72 LYS A CA 1
ATOM 578 C C . LYS A 1 72 ? -5.969 10.388 19.044 1.00 44.06 72 LYS A C 1
ATOM 580 O O . LYS A 1 72 ? -6.032 11.573 18.726 1.00 44.06 72 LYS A O 1
ATOM 585 N N . CYS A 1 73 ? -6.368 9.411 18.239 1.00 25.84 73 CYS A N 1
ATOM 586 C CA . CYS A 1 73 ? -6.757 9.613 16.850 1.00 25.84 73 CYS A CA 1
ATOM 587 C C . CYS A 1 73 ? -8.229 10.029 16.740 1.00 25.84 73 CYS A C 1
ATOM 589 O O . CYS A 1 73 ? -9.109 9.175 16.759 1.00 25.84 73 CYS A O 1
ATOM 591 N N . THR A 1 74 ? -8.499 11.323 16.571 1.00 37.94 74 THR A N 1
ATOM 592 C CA . THR A 1 74 ? -9.814 11.818 16.110 1.00 37.94 74 THR A CA 1
ATOM 593 C C . THR A 1 74 ? -9.753 12.557 14.770 1.00 37.94 74 THR A C 1
ATOM 595 O O . THR A 1 74 ? -10.788 13.000 14.286 1.00 37.94 74 THR A O 1
ATOM 598 N N . ASN A 1 75 ? -8.585 12.623 14.112 1.00 42.84 75 ASN A N 1
ATOM 599 C CA . ASN A 1 75 ? -8.444 13.222 12.779 1.00 42.84 75 ASN A CA 1
ATOM 600 C C . ASN A 1 75 ? -8.201 12.146 11.693 1.00 42.84 75 ASN A C 1
ATOM 602 O O . ASN A 1 75 ? -7.396 11.234 11.915 1.00 42.84 75 ASN A O 1
ATOM 606 N N . PRO A 1 76 ? -8.826 12.235 10.500 1.00 43.62 76 PRO A N 1
ATOM 607 C CA . PRO A 1 76 ? -8.674 11.246 9.422 1.00 43.62 76 PRO A CA 1
ATOM 608 C C . PRO A 1 76 ? -7.251 11.168 8.836 1.00 43.62 76 PRO A C 1
ATOM 610 O O . PRO A 1 76 ? -6.926 10.210 8.132 1.00 43.62 76 PRO A O 1
ATOM 613 N N . GLU A 1 77 ? -6.393 12.144 9.133 1.00 42.62 77 GLU A N 1
ATOM 614 C CA . GLU A 1 77 ? -4.965 12.145 8.786 1.00 42.62 77 GLU A CA 1
ATOM 615 C C . GLU A 1 77 ? -4.140 11.220 9.698 1.00 42.62 77 GLU A C 1
ATOM 617 O O . GLU A 1 77 ? -3.241 10.526 9.222 1.00 42.62 77 GLU A O 1
ATOM 622 N N . ASN A 1 78 ? -4.522 11.086 10.974 1.00 43.00 78 ASN A N 1
ATOM 623 C CA . ASN A 1 78 ? -3.817 10.235 11.941 1.00 43.00 78 ASN A CA 1
ATOM 624 C C . ASN A 1 78 ? -4.092 8.739 11.713 1.00 43.00 78 ASN A C 1
ATOM 626 O O . ASN A 1 78 ? -3.214 7.906 11.929 1.00 43.00 78 ASN A O 1
ATOM 630 N N . VAL A 1 79 ? -5.271 8.390 11.181 1.00 43.94 79 VAL A N 1
ATOM 631 C CA . VAL A 1 79 ? -5.595 7.011 10.764 1.00 43.94 79 VAL A CA 1
ATOM 632 C C . VAL A 1 79 ? -4.694 6.562 9.610 1.00 43.94 79 VAL A C 1
ATOM 634 O O . VAL A 1 79 ? -4.270 5.408 9.561 1.00 43.94 79 VAL A O 1
ATOM 637 N N . LEU A 1 80 ? -4.361 7.472 8.685 1.00 50.50 80 LEU A N 1
ATOM 638 C CA . LEU A 1 80 ? -3.455 7.169 7.579 1.00 50.50 80 LEU A CA 1
ATOM 639 C C . LEU A 1 80 ? -2.037 6.900 8.091 1.00 50.50 80 LEU A C 1
ATOM 641 O O . LEU A 1 80 ? -1.400 5.975 7.594 1.00 50.50 80 LEU A O 1
ATOM 645 N N . ASN A 1 81 ? -1.580 7.661 9.090 1.00 52.34 81 ASN A N 1
ATOM 646 C CA . ASN A 1 81 ? -0.255 7.490 9.678 1.00 52.34 81 ASN A CA 1
ATOM 647 C C . ASN A 1 81 ? -0.133 6.158 10.443 1.00 52.34 81 ASN A C 1
ATOM 649 O O . ASN A 1 81 ? 0.763 5.366 10.158 1.00 52.34 81 ASN A O 1
ATOM 653 N N . ALA A 1 82 ? -1.118 5.825 11.286 1.00 54.75 82 ALA A N 1
ATOM 654 C CA . ALA A 1 82 ? -1.160 4.548 12.008 1.00 54.75 82 ALA A CA 1
ATOM 655 C C . ALA A 1 82 ? -1.259 3.327 11.069 1.00 54.75 82 ALA A C 1
ATOM 657 O O . ALA A 1 82 ? -0.667 2.275 11.323 1.00 54.75 82 ALA A O 1
ATOM 658 N N . ASN A 1 83 ? -1.990 3.458 9.956 1.00 62.22 83 ASN A N 1
ATOM 659 C CA . ASN A 1 83 ? -2.064 2.412 8.933 1.00 62.22 83 ASN A CA 1
ATOM 660 C C . ASN A 1 83 ? -0.752 2.284 8.148 1.00 62.22 83 ASN A C 1
ATOM 662 O O . ASN A 1 83 ? -0.388 1.175 7.753 1.00 62.22 83 ASN A O 1
ATOM 666 N N . CYS A 1 84 ? -0.043 3.395 7.928 1.00 58.03 84 CYS A N 1
ATOM 667 C CA . CYS A 1 84 ? 1.261 3.399 7.277 1.00 58.03 84 CYS A CA 1
ATOM 668 C C . CYS A 1 84 ? 2.282 2.647 8.137 1.00 58.03 84 CYS A C 1
ATOM 670 O O . CYS A 1 84 ? 2.885 1.695 7.651 1.00 58.03 84 CYS A O 1
ATOM 672 N N . GLU A 1 85 ? 2.417 3.001 9.420 1.00 61.28 85 GLU A N 1
ATOM 673 C CA . GLU A 1 85 ? 3.354 2.361 10.358 1.00 61.28 85 GLU A CA 1
ATOM 674 C C . GLU A 1 85 ? 3.147 0.847 10.453 1.00 61.28 85 GLU A C 1
ATOM 676 O O . GLU A 1 85 ? 4.107 0.083 10.347 1.00 61.28 85 GLU A O 1
ATOM 681 N N . LYS A 1 86 ? 1.892 0.393 10.561 1.00 66.12 86 LYS A N 1
ATOM 682 C CA . LYS A 1 86 ? 1.578 -1.043 10.579 1.00 66.12 86 LYS A CA 1
ATOM 683 C C . LYS A 1 86 ? 2.014 -1.737 9.289 1.00 66.12 86 LYS A C 1
ATOM 685 O O . LYS A 1 86 ? 2.608 -2.809 9.348 1.00 66.12 86 LYS A O 1
ATOM 690 N N . ILE A 1 87 ? 1.778 -1.124 8.128 1.00 67.19 87 ILE A N 1
ATOM 691 C CA . ILE A 1 87 ? 2.210 -1.667 6.831 1.00 67.19 87 ILE A CA 1
ATOM 692 C C . ILE A 1 87 ? 3.740 -1.708 6.714 1.00 67.19 87 ILE A C 1
ATOM 694 O O . ILE A 1 87 ? 4.283 -2.711 6.246 1.00 67.19 87 ILE A O 1
ATOM 698 N N . TYR A 1 88 ? 4.443 -0.659 7.154 1.00 64.06 88 TYR A N 1
ATOM 699 C CA . TYR A 1 88 ? 5.908 -0.641 7.197 1.00 64.06 88 TYR A CA 1
ATOM 700 C C . TYR A 1 88 ? 6.461 -1.747 8.102 1.00 64.06 88 TYR A C 1
ATOM 702 O O . TYR A 1 88 ? 7.430 -2.406 7.727 1.00 64.06 88 TYR A O 1
ATOM 710 N N . PHE A 1 89 ? 5.832 -1.985 9.257 1.00 60.62 89 PHE A N 1
ATOM 711 C CA . PHE A 1 89 ? 6.241 -3.018 10.207 1.00 60.62 89 PHE A CA 1
ATOM 712 C C . PHE A 1 89 ? 6.121 -4.430 9.619 1.00 60.62 89 PHE A C 1
ATOM 714 O O . PHE A 1 89 ? 7.093 -5.185 9.648 1.00 60.62 89 PHE A O 1
ATOM 721 N N . PHE A 1 90 ? 4.990 -4.761 8.981 1.00 59.38 90 PHE A N 1
ATOM 722 C CA . PHE A 1 90 ? 4.807 -6.066 8.322 1.00 59.38 90 PHE A CA 1
ATOM 723 C C . PHE A 1 90 ? 5.830 -6.336 7.214 1.00 59.38 90 PHE A C 1
ATOM 725 O O . PHE A 1 90 ? 6.123 -7.488 6.910 1.00 59.38 90 PHE A O 1
ATOM 732 N N . ARG A 1 91 ? 6.399 -5.289 6.613 1.00 60.28 91 ARG A N 1
ATOM 733 C CA . ARG A 1 91 ? 7.407 -5.421 5.559 1.00 60.28 91 ARG A CA 1
ATOM 734 C C . ARG A 1 91 ? 8.833 -5.624 6.093 1.00 60.28 91 ARG A C 1
ATOM 736 O O . ARG A 1 91 ? 9.688 -6.033 5.320 1.00 60.28 91 ARG A O 1
ATOM 743 N N . LYS A 1 92 ? 9.096 -5.342 7.375 1.00 56.50 92 LYS A N 1
ATOM 744 C CA . LYS A 1 92 ? 10.426 -5.458 8.009 1.00 56.50 92 LYS A CA 1
ATOM 745 C C . LYS A 1 92 ? 10.686 -6.835 8.645 1.00 56.50 92 LYS A C 1
ATOM 747 O O . LYS A 1 92 ? 11.819 -7.121 9.005 1.00 56.50 92 LYS A O 1
ATOM 752 N N . ILE A 1 93 ? 9.643 -7.654 8.798 1.00 55.00 93 ILE A N 1
ATOM 753 C CA . ILE A 1 93 ? 9.693 -9.000 9.407 1.00 55.00 93 ILE A CA 1
ATOM 754 C C . ILE A 1 93 ? 9.821 -10.117 8.345 1.00 55.00 93 ILE A C 1
ATOM 756 O O . ILE A 1 93 ? 9.960 -11.285 8.696 1.00 55.00 93 ILE A O 1
ATOM 760 N N . GLY A 1 94 ? 9.791 -9.770 7.053 1.00 47.72 94 GLY A N 1
ATOM 761 C CA . GLY A 1 94 ? 9.942 -10.709 5.934 1.00 47.72 94 GLY A CA 1
ATOM 762 C C . GLY A 1 94 ? 11.312 -10.655 5.284 1.00 47.72 94 GLY A C 1
ATOM 763 O O . GLY A 1 94 ? 11.842 -9.530 5.149 1.00 47.72 94 GLY A O 1
#

Organism: Trichonephila clavata (NCBI:txid2740835)

pLDDT: mean 74.47, std 20.94, range [25.84, 97.19]

Foldseek 3Di:
DKFFDDPVDDPVPTFDWAFDDFDADPVRQRQKTWTQTPVGIDIDGLVRIGDDDDDPPPPDDDDDDDDDDDDPDPDPVVVRVVVVVSSVVVVVVD

Radius of gyration: 15.37 Å; chains: 1; bounding box: 24×46×39 Å

Sequence (94 aa):
MVLIRDDNKKRLSWPIAKIIELIPGRDGDFRTVRLKTQHGTVIRPVQRIFPLEVQAIANNDKELKEESSSVKCTNPENVLNANCEKIYFFRKIG

InterPro domains:
  IPR040676 Domain of unknown function DUF5641 [PF18701] (1-52)

Secondary structure (DSSP, 8-state):
-EEE--TTS-GGGPPEEEEEEEE--TTS---EEEEEETTEEEEEEGGGEEE--------S-S------------SHHHHHHHHHHHHHHHHH--